Protein AF-A0A7V6L5W6-F1 (afdb_monomer_lite)

Foldseek 3Di:
DPQDWWKFKKKFQDLVVLLVCLVVVVDPALDRSVVSVVQVVQWPDKALDLVCQVVVCVVLVHDCVPPNVVVNVSSVVRIMMTIGTDRDPPVVVCSRQDDPPGMHGDDISDD

Structure (mmCIF, N/CA/C/O backbone):
data_AF-A0A7V6L5W6-F1
#
_entry.id   AF-A0A7V6L5W6-F1
#
loop_
_atom_site.group_PDB
_atom_site.id
_atom_site.type_symbol
_atom_site.label_atom_id
_atom_site.label_alt_id
_atom_site.label_comp_id
_atom_site.label_asym_id
_atom_site.label_entity_id
_atom_site.label_seq_id
_atom_site.pdbx_PDB_ins_code
_atom_site.Cartn_x
_atom_site.Cartn_y
_atom_site.Cartn_z
_atom_site.occupancy
_atom_site.B_iso_or_equiv
_atom_site.auth_seq_id
_atom_site.auth_comp_id
_atom_site.auth_asym_id
_atom_site.auth_atom_id
_atom_site.pdbx_PDB_model_num
ATOM 1 N N . MET A 1 1 ? 9.144 -12.856 -23.338 1.00 42.03 1 MET A N 1
ATOM 2 C CA . MET A 1 1 ? 8.299 -13.423 -22.263 1.00 42.03 1 MET A CA 1
ATOM 3 C C . MET A 1 1 ? 7.478 -12.289 -21.671 1.00 42.03 1 MET A C 1
ATOM 5 O O . MET A 1 1 ? 8.072 -11.330 -21.195 1.00 42.03 1 MET A O 1
ATOM 9 N N . ALA A 1 2 ? 6.148 -12.325 -21.776 1.00 44.84 2 ALA A N 1
ATOM 10 C CA . ALA A 1 2 ? 5.306 -11.296 -21.165 1.00 44.84 2 ALA A CA 1
ATOM 11 C C . ALA A 1 2 ? 5.437 -11.401 -19.637 1.00 44.84 2 ALA A C 1
ATOM 13 O O . ALA A 1 2 ? 5.112 -12.445 -19.070 1.00 44.84 2 ALA A O 1
ATOM 14 N N . ARG A 1 3 ? 5.971 -10.362 -18.979 1.00 54.16 3 ARG A N 1
ATOM 15 C CA . ARG A 1 3 ? 6.049 -10.312 -17.511 1.00 54.16 3 ARG A CA 1
ATOM 16 C C . ARG A 1 3 ? 4.622 -10.419 -16.965 1.00 54.16 3 ARG A C 1
ATOM 18 O O . ARG A 1 3 ? 3.736 -9.697 -17.425 1.00 54.16 3 ARG A O 1
ATOM 25 N N . LYS A 1 4 ? 4.372 -11.370 -16.059 1.00 61.50 4 LYS A N 1
ATOM 26 C CA . LYS A 1 4 ? 3.073 -11.474 -15.384 1.00 61.50 4 LYS A CA 1
ATOM 27 C C . LYS A 1 4 ? 2.875 -10.192 -14.579 1.00 61.50 4 LYS A C 1
ATOM 29 O O . LYS A 1 4 ? 3.747 -9.824 -13.805 1.00 61.50 4 LYS A O 1
ATOM 34 N N . LYS A 1 5 ? 1.728 -9.543 -14.770 1.00 69.00 5 LYS A N 1
ATOM 35 C CA . LYS A 1 5 ? 1.280 -8.448 -13.913 1.00 69.00 5 LYS A CA 1
ATOM 36 C C . LYS A 1 5 ? 0.963 -9.014 -12.533 1.00 69.00 5 LYS A C 1
ATOM 38 O O . LYS A 1 5 ? -0.016 -9.757 -12.398 1.00 69.00 5 LYS A O 1
ATOM 43 N N . GLU A 1 6 ? 1.790 -8.688 -11.551 1.00 84.44 6 GLU A N 1
ATOM 44 C CA . GLU A 1 6 ? 1.587 -9.060 -10.154 1.00 84.44 6 GLU A CA 1
ATOM 45 C C . GLU A 1 6 ? 0.798 -7.963 -9.435 1.00 84.44 6 GLU A C 1
ATOM 47 O O . GLU A 1 6 ? 0.751 -6.813 -9.878 1.00 84.44 6 GLU A O 1
ATOM 52 N N . LEU A 1 7 ? 0.087 -8.354 -8.380 1.00 88.50 7 LEU A N 1
ATOM 53 C CA . LEU A 1 7 ? -0.654 -7.429 -7.534 1.00 88.50 7 LEU A CA 1
ATOM 54 C C . LEU A 1 7 ? 0.130 -7.251 -6.240 1.00 88.50 7 LEU A C 1
ATOM 56 O O . LEU A 1 7 ? 0.574 -8.233 -5.649 1.00 88.50 7 LEU A O 1
ATOM 60 N N . TYR A 1 8 ? 0.252 -6.014 -5.790 1.00 89.94 8 TYR A N 1
ATOM 61 C CA . TYR A 1 8 ? 0.931 -5.675 -4.549 1.00 89.94 8 TYR A CA 1
ATOM 62 C C . TYR A 1 8 ? 0.023 -4.826 -3.686 1.00 89.94 8 TYR A C 1
ATOM 64 O O . TYR A 1 8 ? -0.784 -4.055 -4.207 1.00 89.94 8 TYR A O 1
ATOM 72 N N . VAL A 1 9 ? 0.167 -4.974 -2.375 1.00 91.19 9 VAL A N 1
ATOM 73 C CA . VAL A 1 9 ? -0.467 -4.097 -1.400 1.00 91.19 9 VAL A CA 1
ATOM 74 C C . VAL A 1 9 ? 0.578 -3.119 -0.878 1.00 91.19 9 VAL A C 1
ATOM 76 O O . VAL A 1 9 ? 1.661 -3.523 -0.452 1.00 91.19 9 VAL A O 1
ATOM 79 N N . LEU A 1 10 ? 0.238 -1.837 -0.923 1.00 91.62 10 LEU A N 1
ATOM 80 C CA . LEU A 1 10 ? 1.011 -0.730 -0.375 1.00 91.62 10 LEU A CA 1
ATOM 81 C C . LEU A 1 10 ? 0.196 -0.018 0.701 1.00 91.62 10 LEU A C 1
ATOM 83 O O . LEU A 1 10 ? -1.031 -0.017 0.624 1.00 91.62 10 LEU A O 1
ATOM 87 N N . ALA A 1 11 ? 0.868 0.625 1.652 1.00 91.56 11 ALA A N 1
ATOM 88 C CA . ALA A 1 11 ? 0.247 1.567 2.574 1.00 91.56 11 ALA A CA 1
ATOM 89 C C . ALA A 1 11 ? 0.865 2.960 2.412 1.00 91.56 11 ALA A C 1
ATOM 91 O O . ALA A 1 11 ? 2.088 3.084 2.384 1.00 91.56 11 ALA A O 1
ATOM 92 N N . VAL A 1 12 ? 0.037 4.001 2.311 1.00 90.19 12 VAL A N 1
ATOM 93 C CA . VAL A 1 12 ? 0.470 5.397 2.117 1.00 90.19 12 VAL A CA 1
ATOM 94 C C . VAL A 1 12 ? -0.414 6.322 2.942 1.00 90.19 12 VAL A C 1
ATOM 96 O O . VAL A 1 12 ? -1.626 6.180 2.888 1.00 90.19 12 VAL A O 1
ATOM 99 N N . LYS A 1 13 ? 0.156 7.272 3.690 1.00 86.69 13 LYS A N 1
ATOM 100 C CA . LYS A 1 13 ? -0.635 8.162 4.568 1.00 86.69 13 LYS A CA 1
ATOM 101 C C . LYS A 1 13 ? -1.576 9.106 3.831 1.00 86.69 13 LYS A C 1
ATOM 103 O O . LYS A 1 13 ? -2.746 9.210 4.156 1.00 86.69 13 LYS A O 1
ATOM 108 N N . ASP A 1 14 ? -1.035 9.820 2.861 1.00 86.38 14 ASP A N 1
ATOM 109 C CA . ASP A 1 14 ? -1.770 10.789 2.057 1.00 86.38 14 ASP A CA 1
ATOM 110 C C . ASP A 1 14 ? -1.178 10.684 0.664 1.00 86.38 14 ASP A C 1
ATOM 112 O O . ASP A 1 14 ? -0.053 11.134 0.440 1.00 86.38 14 ASP A O 1
ATOM 116 N N . LEU A 1 15 ? -1.872 9.985 -0.234 1.00 86.06 15 LEU A N 1
ATOM 117 C CA . LEU A 1 15 ? -1.326 9.665 -1.548 1.00 86.06 15 LEU A CA 1
ATOM 118 C C . LEU A 1 15 ? -0.978 10.930 -2.337 1.00 86.06 15 LEU A C 1
ATOM 120 O O . LEU A 1 15 ? 0.114 11.014 -2.897 1.00 86.06 15 LEU A O 1
ATOM 124 N N . ASP A 1 16 ? -1.876 11.913 -2.357 1.00 86.31 16 ASP A N 1
ATOM 125 C CA . ASP A 1 16 ? -1.717 13.121 -3.166 1.00 86.31 16 ASP A CA 1
ATOM 126 C C . ASP A 1 16 ? -0.560 13.974 -2.646 1.00 86.31 16 ASP A C 1
ATOM 128 O O . ASP A 1 16 ? 0.320 14.387 -3.410 1.00 86.31 16 ASP A O 1
ATOM 132 N N . LYS A 1 17 ? -0.502 14.175 -1.325 1.00 88.19 17 LYS A N 1
ATOM 133 C CA . LYS A 1 17 ? 0.604 14.892 -0.692 1.00 88.19 17 LYS A CA 1
ATOM 134 C C . LYS A 1 17 ? 1.922 14.139 -0.838 1.00 88.19 17 LYS A C 1
ATOM 136 O O . LYS A 1 17 ? 2.938 14.755 -1.148 1.00 88.19 17 LYS A O 1
ATOM 141 N N . THR A 1 18 ? 1.906 12.820 -0.659 1.00 86.62 18 THR A N 1
ATOM 142 C CA . THR A 1 18 ? 3.088 11.961 -0.810 1.00 86.62 18 THR A CA 1
ATOM 143 C C . THR A 1 18 ? 3.651 12.064 -2.219 1.00 86.62 18 THR A C 1
ATOM 145 O O . THR A 1 18 ? 4.844 12.300 -2.383 1.00 86.62 18 THR A O 1
ATOM 148 N N . LEU A 1 19 ? 2.805 11.946 -3.244 1.00 85.38 19 LEU A N 1
ATOM 149 C CA . LEU A 1 19 ? 3.223 12.080 -4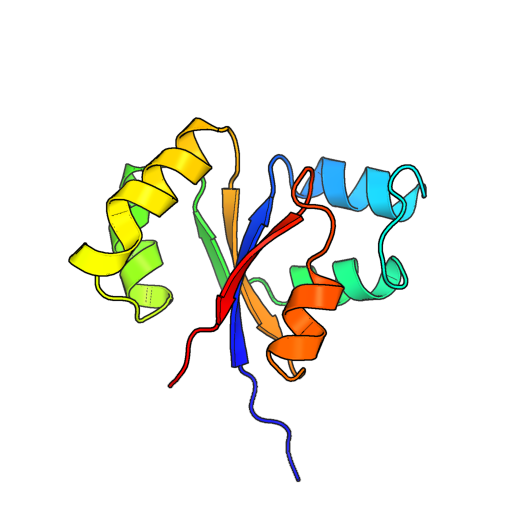.636 1.00 85.38 19 LEU A CA 1
ATOM 150 C C . LEU A 1 19 ? 3.772 13.478 -4.936 1.00 85.38 19 LEU A C 1
ATOM 152 O O . LEU A 1 19 ? 4.793 13.591 -5.616 1.00 85.38 19 LEU A O 1
ATOM 156 N N . ALA A 1 20 ? 3.146 14.532 -4.406 1.00 87.00 20 ALA A N 1
ATOM 157 C CA . ALA A 1 20 ? 3.631 15.902 -4.560 1.00 87.00 20 ALA A CA 1
ATOM 158 C C . ALA A 1 20 ? 4.992 16.122 -3.875 1.00 87.00 20 ALA A C 1
ATOM 160 O O . ALA A 1 20 ? 5.891 16.723 -4.462 1.00 87.00 20 ALA A O 1
ATOM 161 N N . ASP A 1 21 ? 5.171 15.607 -2.658 1.00 87.19 21 ASP A N 1
ATOM 162 C CA . ASP A 1 21 ? 6.414 15.719 -1.894 1.00 87.19 21 ASP A CA 1
ATOM 163 C C . ASP A 1 21 ? 7.544 14.872 -2.509 1.00 87.19 21 ASP A C 1
ATOM 165 O O . ASP A 1 21 ? 8.694 15.322 -2.549 1.00 87.19 21 ASP A O 1
ATOM 169 N N . ILE A 1 22 ? 7.221 13.694 -3.061 1.00 83.94 22 ILE A N 1
ATOM 170 C CA . ILE A 1 22 ? 8.141 12.887 -3.875 1.00 83.94 22 ILE A CA 1
ATOM 171 C C . ILE A 1 22 ? 8.538 13.674 -5.128 1.00 83.94 22 ILE A C 1
ATOM 173 O O . ILE A 1 22 ? 9.727 13.852 -5.377 1.00 83.94 22 ILE A O 1
ATOM 177 N N . ALA A 1 23 ? 7.583 14.213 -5.891 1.00 83.50 23 ALA A N 1
ATOM 178 C CA . ALA A 1 23 ? 7.869 14.989 -7.101 1.00 83.50 23 ALA A CA 1
ATOM 179 C C . ALA A 1 23 ? 8.715 16.244 -6.816 1.00 83.50 23 ALA A C 1
ATOM 181 O O . ALA A 1 23 ? 9.599 16.583 -7.602 1.00 83.50 23 ALA A O 1
ATOM 182 N N . ALA A 1 24 ? 8.495 16.889 -5.668 1.00 85.81 24 ALA A N 1
ATOM 183 C CA . ALA A 1 24 ? 9.278 18.026 -5.193 1.00 85.81 24 ALA A CA 1
ATOM 184 C C . ALA A 1 24 ? 10.668 17.641 -4.643 1.00 85.81 24 ALA A C 1
ATOM 186 O O . ALA A 1 24 ? 11.441 18.526 -4.277 1.00 85.81 24 ALA A O 1
ATOM 187 N N . GLY A 1 25 ? 10.993 16.346 -4.556 1.00 81.25 25 GLY A N 1
ATOM 188 C CA . GLY A 1 25 ? 12.276 15.854 -4.049 1.00 81.25 25 GLY A CA 1
ATOM 189 C C . GLY A 1 25 ? 12.452 16.003 -2.536 1.00 81.25 25 GLY A C 1
ATOM 190 O O . GLY A 1 25 ? 13.583 15.984 -2.055 1.00 81.25 25 GLY A O 1
ATOM 191 N N . LYS A 1 26 ? 11.359 16.161 -1.774 1.00 83.25 26 LYS A N 1
ATOM 192 C CA . LYS A 1 26 ? 11.421 16.267 -0.305 1.00 83.25 26 LYS A CA 1
ATOM 193 C C . LYS A 1 26 ? 11.773 14.942 0.362 1.00 83.25 26 LYS A C 1
ATOM 195 O O . LYS A 1 26 ? 12.386 14.943 1.426 1.00 83.25 26 LYS A O 1
ATOM 200 N N . TYR A 1 27 ? 11.397 13.826 -0.260 1.00 75.19 27 TYR A N 1
ATOM 201 C CA . TYR A 1 27 ? 11.744 12.489 0.204 1.00 75.19 27 TYR A CA 1
ATOM 202 C C . TYR A 1 27 ? 12.903 11.921 -0.604 1.00 75.19 27 TYR A C 1
ATOM 204 O O . TYR A 1 27 ? 12.908 11.958 -1.835 1.00 75.19 27 TYR A O 1
ATOM 212 N N . LYS A 1 28 ? 13.887 11.358 0.102 1.00 73.19 28 LYS A N 1
ATOM 213 C CA . LYS A 1 28 ? 14.973 10.608 -0.523 1.00 73.19 28 LYS A CA 1
ATOM 214 C C . LYS A 1 28 ? 14.483 9.197 -0.818 1.00 73.19 28 LYS A C 1
ATOM 216 O O . LYS A 1 28 ? 14.673 8.284 -0.018 1.00 73.19 28 LYS A O 1
ATOM 221 N N . MET A 1 29 ? 13.825 9.048 -1.959 1.00 76.69 29 MET A N 1
ATOM 222 C CA . MET A 1 29 ? 13.343 7.751 -2.403 1.00 76.69 29 MET A CA 1
ATOM 223 C C . MET A 1 29 ? 14.508 6.886 -2.917 1.00 76.69 29 MET A C 1
ATOM 225 O O . MET A 1 29 ? 15.460 7.417 -3.496 1.00 76.69 29 MET A O 1
ATOM 229 N N . PRO A 1 30 ? 14.465 5.559 -2.712 1.00 75.94 30 PRO A N 1
ATOM 230 C CA . PRO A 1 30 ? 15.493 4.634 -3.200 1.00 75.94 30 PRO A CA 1
ATOM 231 C C . PRO A 1 30 ? 15.568 4.557 -4.729 1.00 75.94 30 PRO A C 1
ATOM 233 O O . PRO A 1 30 ? 16.594 4.154 -5.275 1.00 75.94 30 PRO A O 1
ATOM 236 N N . VAL A 1 31 ? 14.502 4.953 -5.427 1.00 77.69 31 VAL A N 1
ATOM 237 C CA . VAL A 1 31 ? 14.446 4.982 -6.890 1.00 77.69 31 VAL A CA 1
ATOM 238 C C . VAL A 1 31 ? 13.958 6.326 -7.416 1.00 77.69 31 VAL A C 1
ATOM 240 O O . VAL A 1 31 ? 13.480 7.174 -6.667 1.00 77.69 31 VAL A O 1
ATOM 243 N N . GLU A 1 32 ? 14.047 6.500 -8.734 1.00 79.31 32 GLU A N 1
ATOM 244 C CA . GLU A 1 32 ? 13.540 7.682 -9.424 1.00 79.31 32 GLU A CA 1
ATOM 245 C C . GLU A 1 32 ? 12.060 7.951 -9.120 1.00 79.31 32 GLU A C 1
ATOM 247 O O . GLU A 1 32 ? 11.205 7.070 -9.236 1.00 79.31 32 GLU A O 1
ATOM 252 N N . ASN A 1 33 ? 11.761 9.213 -8.812 1.00 78.94 33 ASN A N 1
ATOM 253 C CA . ASN A 1 33 ? 10.426 9.705 -8.465 1.00 78.94 33 ASN A CA 1
ATOM 254 C C . ASN A 1 33 ? 9.358 9.368 -9.524 1.00 78.94 33 ASN A C 1
ATOM 256 O O . ASN A 1 33 ? 8.204 9.106 -9.185 1.00 78.94 33 ASN A O 1
ATOM 260 N N . SER A 1 34 ? 9.749 9.317 -10.803 1.00 77.69 34 SER A N 1
ATOM 261 C CA . SER A 1 34 ? 8.895 8.929 -11.935 1.00 77.69 34 SER A CA 1
ATOM 262 C C . SER A 1 34 ? 8.280 7.536 -11.770 1.00 77.69 34 SER A C 1
ATOM 264 O O . SER A 1 34 ? 7.117 7.335 -12.117 1.00 77.69 34 SER A O 1
ATOM 266 N N . LYS A 1 35 ? 9.010 6.586 -11.170 1.00 80.44 35 LYS A N 1
ATOM 267 C CA . LYS A 1 35 ? 8.526 5.213 -10.970 1.00 80.44 35 LYS A CA 1
ATOM 268 C C . LYS A 1 35 ? 7.383 5.129 -9.966 1.00 80.44 35 LYS A C 1
ATOM 270 O O . LYS A 1 35 ? 6.497 4.297 -10.136 1.00 80.44 35 LYS A O 1
ATOM 275 N N . TYR A 1 36 ? 7.355 5.992 -8.952 1.00 80.25 36 TYR A N 1
ATOM 276 C CA . TYR A 1 36 ? 6.236 6.032 -8.005 1.00 80.25 36 TYR A CA 1
ATOM 277 C C . TYR A 1 36 ? 4.950 6.464 -8.699 1.00 80.25 36 TYR A C 1
ATOM 279 O O . TYR A 1 36 ? 3.915 5.829 -8.513 1.00 80.25 36 TYR A O 1
ATOM 287 N N . ALA A 1 37 ? 5.024 7.479 -9.563 1.00 81.94 37 ALA A N 1
ATOM 288 C CA . ALA A 1 37 ? 3.874 7.911 -10.349 1.00 81.94 37 ALA A CA 1
ATOM 289 C C . ALA A 1 37 ? 3.343 6.775 -11.242 1.00 81.94 37 ALA A C 1
ATOM 291 O O . ALA A 1 37 ? 2.135 6.566 -11.313 1.00 81.94 37 ALA A O 1
ATOM 292 N N . GLU A 1 38 ? 4.230 5.986 -11.859 1.00 84.62 38 GLU A N 1
ATOM 293 C CA . GLU A 1 38 ? 3.840 4.799 -12.633 1.00 84.62 38 GLU A CA 1
ATOM 294 C C . GLU A 1 38 ? 3.167 3.722 -11.771 1.00 84.62 38 GLU A C 1
ATOM 296 O O . GLU A 1 38 ? 2.158 3.152 -12.182 1.00 84.62 38 GLU A O 1
ATOM 301 N N . ILE A 1 39 ? 3.695 3.443 -10.573 1.00 85.00 39 ILE A N 1
ATOM 302 C CA . ILE A 1 39 ? 3.114 2.456 -9.652 1.00 85.00 39 ILE A CA 1
ATOM 303 C C . ILE A 1 39 ? 1.708 2.894 -9.232 1.00 85.00 39 ILE A C 1
ATOM 305 O O . ILE A 1 39 ? 0.756 2.122 -9.363 1.00 85.00 39 ILE A O 1
ATOM 309 N N . PHE A 1 40 ? 1.542 4.141 -8.789 1.00 86.38 40 PHE A N 1
ATOM 310 C CA . PHE A 1 40 ? 0.244 4.643 -8.340 1.00 86.38 40 PHE A CA 1
ATOM 311 C C . PHE A 1 40 ? -0.740 4.908 -9.493 1.00 86.38 40 PHE A C 1
ATOM 313 O O . PHE A 1 40 ? -1.949 4.827 -9.295 1.00 86.38 40 PHE A O 1
ATOM 320 N N . ALA A 1 41 ? -0.270 5.075 -10.733 1.00 86.50 41 ALA A N 1
ATOM 321 C CA . ALA A 1 41 ? -1.142 5.053 -11.911 1.00 86.50 41 ALA A CA 1
ATOM 322 C C . ALA A 1 41 ? -1.803 3.678 -12.149 1.00 86.50 41 ALA A C 1
ATOM 324 O O . ALA A 1 41 ? -2.771 3.575 -12.901 1.00 86.50 41 ALA A O 1
ATOM 325 N N . THR A 1 42 ? -1.308 2.613 -11.504 1.00 89.31 42 THR A N 1
ATOM 326 C CA . THR A 1 42 ? -1.847 1.246 -11.612 1.00 89.31 42 THR A CA 1
ATOM 327 C C . THR A 1 42 ? -2.701 0.819 -10.416 1.00 89.31 42 THR A C 1
ATOM 329 O O . THR A 1 42 ? -2.920 -0.379 -10.213 1.00 89.31 42 THR A O 1
ATOM 332 N N . ILE A 1 43 ? -3.193 1.771 -9.613 1.00 90.94 43 ILE A N 1
ATOM 333 C CA . ILE A 1 43 ? -4.096 1.473 -8.495 1.00 90.94 43 ILE A CA 1
ATOM 334 C C . ILE A 1 43 ? -5.352 0.765 -9.011 1.00 90.94 43 ILE A C 1
ATOM 336 O O . ILE A 1 43 ? -6.112 1.272 -9.832 1.00 90.94 43 ILE A O 1
ATOM 340 N N . VAL A 1 44 ? -5.590 -0.422 -8.466 1.00 91.44 44 VAL A N 1
ATOM 341 C CA . VAL A 1 44 ? -6.780 -1.242 -8.700 1.00 91.44 44 VAL A CA 1
ATOM 342 C C . VAL A 1 44 ? -7.835 -0.971 -7.631 1.00 91.44 44 VAL A C 1
ATOM 344 O O . VAL A 1 44 ? -9.036 -1.005 -7.908 1.00 91.44 44 VAL A O 1
ATOM 347 N N . ARG A 1 45 ? -7.404 -0.747 -6.384 1.00 92.31 45 ARG A N 1
ATOM 348 C CA . ARG A 1 45 ? -8.299 -0.503 -5.250 1.00 92.31 45 ARG A CA 1
ATOM 349 C C . ARG A 1 45 ? -7.594 0.307 -4.167 1.00 92.31 45 ARG A C 1
ATOM 351 O O . ARG A 1 45 ? -6.436 0.039 -3.879 1.00 92.31 45 ARG A O 1
ATOM 358 N N . ARG A 1 46 ? -8.337 1.215 -3.541 1.00 93.56 46 ARG A N 1
ATOM 359 C CA . ARG A 1 46 ? -7.986 1.950 -2.319 1.00 93.56 46 ARG A CA 1
ATOM 360 C C . ARG A 1 46 ? -8.864 1.469 -1.158 1.00 93.56 46 ARG A C 1
ATOM 362 O O . ARG A 1 46 ? -9.994 1.030 -1.398 1.00 93.56 46 ARG A O 1
ATOM 369 N N . CYS A 1 47 ? -8.339 1.522 0.060 1.00 93.50 47 CYS A N 1
ATOM 370 C CA . CYS A 1 47 ? -9.052 1.272 1.307 1.00 93.50 47 CYS A CA 1
ATOM 371 C C . CYS A 1 47 ? -8.466 2.153 2.411 1.00 93.50 47 CYS A C 1
ATOM 373 O O . CYS A 1 47 ? -7.321 1.971 2.805 1.00 93.50 47 CYS A O 1
ATOM 375 N N . ASP A 1 48 ? -9.266 3.086 2.908 1.00 91.75 48 ASP A N 1
ATOM 376 C CA . ASP A 1 48 ? -8.888 4.077 3.922 1.00 91.75 48 ASP A CA 1
ATOM 377 C C . ASP A 1 48 ? -9.729 3.967 5.203 1.00 91.75 48 ASP A C 1
ATOM 379 O O . ASP A 1 48 ? -9.638 4.808 6.091 1.00 91.75 48 ASP A O 1
ATOM 383 N N . ASN A 1 49 ? -10.560 2.930 5.316 1.00 92.06 49 ASN A N 1
ATOM 384 C CA . ASN A 1 49 ? -11.433 2.725 6.463 1.00 92.06 49 ASN A CA 1
ATOM 385 C C . ASN A 1 49 ? -11.630 1.234 6.772 1.00 92.06 49 ASN A C 1
ATOM 387 O O . ASN A 1 49 ? -11.478 0.361 5.911 1.00 92.06 49 ASN A O 1
ATOM 391 N N . LEU A 1 50 ? -11.988 0.949 8.025 1.00 92.25 50 LEU A N 1
ATOM 392 C CA . LEU A 1 50 ? -12.134 -0.416 8.538 1.00 92.25 50 LEU A CA 1
ATOM 393 C C . LEU A 1 50 ? -13.363 -1.141 7.960 1.00 92.25 50 LEU A C 1
ATOM 395 O O . LEU A 1 50 ? -13.347 -2.364 7.810 1.00 92.25 50 LEU A O 1
ATOM 399 N N . ASP A 1 51 ? -14.403 -0.404 7.565 1.00 91.75 51 ASP A N 1
ATOM 400 C CA . ASP A 1 51 ? -15.638 -0.975 7.015 1.00 91.75 51 ASP A CA 1
ATOM 401 C C . ASP A 1 51 ? -15.413 -1.638 5.647 1.00 91.75 51 ASP A C 1
ATOM 403 O O . ASP A 1 51 ? -15.996 -2.684 5.325 1.00 91.75 51 ASP A O 1
ATOM 407 N N . GLU A 1 52 ? -14.539 -1.055 4.822 1.00 92.81 52 GLU A N 1
ATOM 408 C CA . GLU A 1 52 ? -14.187 -1.589 3.507 1.00 92.81 52 GLU A CA 1
ATOM 409 C C . GLU A 1 52 ? -13.071 -2.639 3.541 1.00 92.81 52 GLU A C 1
ATOM 411 O O . GLU A 1 52 ? -12.925 -3.420 2.586 1.00 92.81 52 GLU A O 1
ATOM 416 N N . LEU A 1 53 ? -12.339 -2.734 4.651 1.00 92.69 53 LEU A N 1
ATOM 417 C CA . LEU A 1 53 ? -11.183 -3.612 4.796 1.00 92.69 53 LEU A CA 1
ATOM 418 C C . LEU A 1 53 ? -11.481 -5.091 4.468 1.00 92.69 53 LEU A C 1
ATOM 420 O O . LEU A 1 53 ? -10.731 -5.697 3.694 1.00 92.69 53 LEU A O 1
ATOM 424 N N . PRO A 1 54 ? -12.600 -5.707 4.913 1.00 92.19 54 PRO A N 1
ATOM 425 C CA . PRO A 1 54 ? -12.919 -7.086 4.540 1.00 92.19 54 PRO A CA 1
ATOM 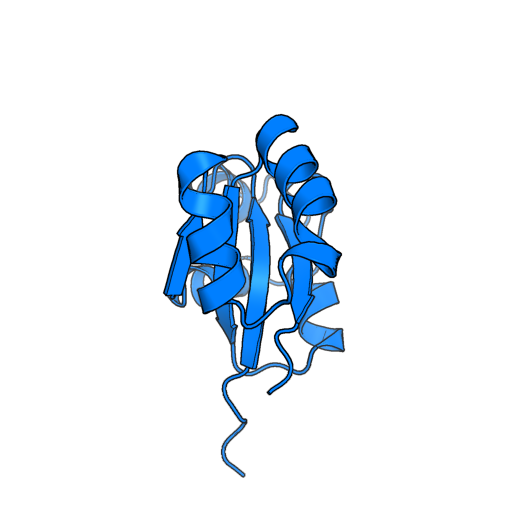426 C C . PRO A 1 54 ? -13.110 -7.288 3.029 1.00 92.19 54 PRO A C 1
ATOM 428 O O . PRO A 1 54 ? -12.798 -8.359 2.500 1.00 92.19 54 PRO A O 1
ATOM 431 N N . LYS A 1 55 ? -13.632 -6.281 2.314 1.00 92.44 55 LYS A N 1
ATOM 432 C CA . LYS A 1 55 ? -13.784 -6.328 0.850 1.00 92.44 55 LYS A CA 1
ATOM 433 C C . LYS A 1 55 ? -12.430 -6.154 0.166 1.00 92.44 55 LYS A C 1
ATOM 435 O O . LYS A 1 55 ? -12.159 -6.855 -0.812 1.00 92.44 55 LYS A O 1
ATOM 440 N N . PHE A 1 56 ? -11.588 -5.271 0.697 1.00 94.06 56 PHE A N 1
ATOM 441 C CA . PHE A 1 56 ? -10.227 -5.049 0.221 1.00 94.06 56 PHE A CA 1
ATOM 442 C C . PHE A 1 56 ? -9.375 -6.323 0.324 1.00 94.06 56 PHE A C 1
ATOM 444 O O . PHE A 1 56 ? -8.826 -6.768 -0.682 1.00 94.06 56 PHE A O 1
ATOM 451 N N . ILE A 1 57 ? -9.385 -6.998 1.479 1.00 92.00 57 ILE A N 1
ATOM 452 C CA . ILE A 1 57 ? -8.706 -8.289 1.708 1.00 92.00 57 ILE A CA 1
ATOM 453 C C . ILE A 1 57 ? -9.105 -9.337 0.664 1.00 92.00 57 ILE A C 1
ATOM 455 O O . ILE A 1 57 ? -8.251 -9.999 0.074 1.00 92.00 57 ILE A O 1
ATOM 459 N N . ARG A 1 58 ? -10.408 -9.456 0.374 1.00 91.00 58 ARG A N 1
ATOM 460 C CA . ARG A 1 58 ? -10.908 -10.386 -0.652 1.00 91.00 58 ARG A CA 1
ATOM 461 C C . ARG A 1 58 ? -10.381 -10.044 -2.047 1.00 91.00 58 ARG A C 1
ATOM 463 O O . ARG A 1 58 ? -10.075 -10.951 -2.817 1.00 91.00 58 ARG A O 1
ATOM 470 N N . LYS A 1 59 ? -10.266 -8.755 -2.388 1.00 90.25 59 LYS A N 1
ATOM 471 C CA . LYS A 1 59 ? -9.690 -8.304 -3.669 1.00 90.25 59 LYS A CA 1
ATOM 472 C C . LYS A 1 59 ? -8.185 -8.539 -3.744 1.00 90.25 59 LYS A C 1
ATOM 474 O O . LYS A 1 59 ? -7.702 -8.925 -4.806 1.00 90.25 59 LYS A O 1
ATOM 479 N N . ALA A 1 60 ? -7.490 -8.401 -2.620 1.00 88.25 60 ALA A N 1
ATOM 480 C CA . ALA A 1 60 ? -6.092 -8.777 -2.465 1.00 88.25 60 ALA A CA 1
ATOM 481 C C . ALA A 1 60 ? -5.883 -10.302 -2.404 1.00 88.25 60 ALA A C 1
ATOM 483 O O . ALA A 1 60 ? -4.751 -10.743 -2.293 1.00 88.25 60 ALA A O 1
ATOM 484 N N . LYS A 1 61 ? -6.947 -11.119 -2.483 1.00 88.94 61 LYS A N 1
ATOM 485 C CA . LYS A 1 61 ? -6.897 -12.594 -2.418 1.00 88.94 61 LYS A CA 1
ATOM 486 C C . LYS A 1 61 ? -6.196 -13.148 -1.170 1.00 88.94 61 LYS A C 1
ATOM 488 O O . LYS A 1 61 ? -5.738 -14.286 -1.177 1.00 88.94 61 LYS A O 1
ATOM 493 N N . MET A 1 62 ? -6.162 -12.364 -0.098 1.00 88.94 62 MET A N 1
ATOM 494 C CA . MET A 1 62 ? -5.600 -12.763 1.189 1.00 88.94 62 MET A CA 1
ATOM 495 C C . MET A 1 62 ? -6.687 -13.386 2.066 1.00 88.94 62 MET A C 1
ATOM 497 O O . MET A 1 62 ? -7.881 -13.093 1.911 1.00 88.94 62 MET A O 1
ATOM 501 N N . LYS A 1 63 ? -6.300 -14.236 3.023 1.00 89.31 63 LYS A N 1
ATOM 502 C CA . LYS A 1 63 ? -7.246 -14.704 4.039 1.00 89.31 63 LYS A CA 1
ATOM 503 C C . LYS A 1 63 ? -7.401 -13.644 5.120 1.00 89.31 63 LYS A C 1
ATOM 505 O O . LYS A 1 63 ? -6.430 -13.221 5.735 1.00 89.31 63 LYS A O 1
ATOM 510 N N . LYS A 1 64 ? -8.653 -13.291 5.422 1.00 88.94 64 LYS A N 1
ATOM 511 C CA . LYS A 1 64 ? -8.999 -12.315 6.469 1.00 88.94 64 LYS A CA 1
ATOM 512 C C . LYS A 1 64 ? -8.330 -12.625 7.807 1.00 88.94 64 LYS A C 1
ATOM 514 O O . LYS A 1 64 ? -7.784 -11.720 8.416 1.00 88.94 64 LYS A O 1
ATOM 519 N N . SER A 1 65 ? -8.333 -13.887 8.226 1.00 89.69 65 SER A N 1
ATOM 520 C CA . SER A 1 65 ? -7.736 -14.321 9.494 1.00 89.69 65 SER A CA 1
ATOM 521 C C . SER A 1 65 ? -6.225 -14.100 9.591 1.00 89.69 65 SER A C 1
ATOM 523 O O . SER A 1 65 ? -5.703 -14.081 10.695 1.00 89.69 65 SER A O 1
ATOM 525 N N . GLU A 1 66 ? -5.522 -13.973 8.463 1.00 87.69 66 GLU A N 1
ATOM 526 C CA . GLU A 1 66 ? -4.060 -13.845 8.431 1.00 87.69 66 GLU A CA 1
ATOM 527 C C . GLU A 1 66 ? -3.609 -12.378 8.456 1.00 87.69 66 GLU A C 1
ATOM 529 O O . GLU A 1 66 ? -2.520 -12.091 8.940 1.00 87.69 66 GLU A O 1
ATOM 534 N N . CYS A 1 67 ? -4.423 -11.446 7.945 1.00 89.62 67 CYS A N 1
ATOM 535 C CA . CYS A 1 67 ? -3.977 -10.070 7.707 1.00 89.62 67 CYS A CA 1
ATOM 536 C C . CYS A 1 67 ? -4.851 -8.975 8.328 1.00 89.62 67 CYS A C 1
ATOM 538 O O . CYS A 1 67 ? -4.413 -7.830 8.355 1.00 89.62 67 CYS A O 1
ATOM 540 N N . ILE A 1 68 ? -6.061 -9.284 8.818 1.00 91.56 68 ILE A N 1
ATOM 541 C CA . ILE A 1 68 ? -7.008 -8.241 9.236 1.00 91.56 68 ILE A CA 1
ATOM 542 C C . ILE A 1 68 ? -6.452 -7.326 10.326 1.00 91.56 68 ILE A C 1
ATOM 544 O O . ILE A 1 68 ? -6.357 -6.135 10.082 1.00 91.56 68 ILE A O 1
ATOM 548 N N . HIS A 1 69 ? -6.022 -7.863 11.467 1.00 91.19 69 HIS A N 1
ATOM 549 C CA . HIS A 1 69 ? -5.591 -7.043 12.605 1.00 91.19 69 HIS A CA 1
ATOM 550 C C . HIS A 1 69 ? -4.375 -6.183 12.292 1.00 91.19 69 HIS A C 1
ATOM 552 O O . HIS A 1 69 ? -4.265 -5.047 12.741 1.00 91.19 69 HIS A O 1
ATOM 558 N N . TRP A 1 70 ? -3.468 -6.711 11.475 1.00 90.75 70 TRP A N 1
ATOM 559 C CA . TRP A 1 70 ? -2.316 -5.943 11.039 1.00 90.75 70 TRP A CA 1
ATOM 560 C C . TRP A 1 70 ? -2.722 -4.797 10.103 1.00 90.75 70 TRP A C 1
ATOM 562 O O . TRP A 1 70 ? -2.225 -3.685 10.243 1.00 90.75 70 TRP A O 1
ATOM 572 N N . TRP A 1 71 ? -3.658 -5.034 9.182 1.00 93.25 71 TRP A N 1
ATOM 573 C CA . TRP A 1 71 ? -4.147 -4.000 8.267 1.00 93.25 71 TRP A CA 1
ATOM 574 C C . TRP A 1 71 ? -5.058 -2.976 8.956 1.00 93.25 71 TRP A C 1
ATOM 576 O O . TRP A 1 71 ? -5.046 -1.814 8.561 1.00 93.25 71 TRP A O 1
ATOM 586 N N . GLU A 1 72 ? -5.796 -3.379 9.993 1.00 93.56 72 GLU A N 1
ATOM 587 C CA . GLU A 1 72 ? -6.528 -2.467 10.884 1.00 93.56 72 GLU A CA 1
ATOM 588 C C . GLU A 1 72 ? -5.552 -1.481 11.537 1.00 93.56 72 GLU A C 1
ATOM 590 O O . GLU A 1 72 ? -5.735 -0.276 11.392 1.00 93.56 72 GLU A O 1
ATOM 595 N N . GLY A 1 73 ? -4.458 -1.977 12.131 1.00 91.81 73 GLY A N 1
ATOM 596 C CA . GLY A 1 73 ? -3.431 -1.123 12.737 1.00 91.81 73 GLY A CA 1
ATOM 597 C C . GLY A 1 73 ? -2.775 -0.155 11.746 1.00 91.81 73 GLY A C 1
ATOM 598 O O . GLY A 1 73 ? -2.548 1.003 12.074 1.00 91.81 73 GLY A O 1
ATOM 599 N N . ILE A 1 74 ? -2.541 -0.584 10.500 1.00 91.50 74 ILE A N 1
ATOM 600 C CA . ILE A 1 74 ? -2.026 0.303 9.441 1.00 91.50 74 ILE A CA 1
ATOM 601 C C . ILE A 1 74 ? -2.997 1.466 9.170 1.00 91.50 74 ILE A C 1
ATOM 603 O O . ILE A 1 74 ? -2.559 2.608 9.033 1.00 91.50 74 ILE A O 1
ATOM 607 N N . ILE A 1 75 ? -4.302 1.188 9.103 1.00 91.69 75 ILE A N 1
ATOM 608 C CA . ILE A 1 75 ? -5.322 2.221 8.877 1.00 91.69 75 ILE A CA 1
ATOM 609 C C . ILE A 1 75 ? -5.430 3.160 10.082 1.00 91.69 75 ILE A C 1
ATOM 611 O O . ILE A 1 75 ? -5.496 4.377 9.908 1.00 91.69 75 ILE A O 1
ATOM 615 N N . GLU A 1 76 ? -5.386 2.621 11.300 1.00 91.38 76 GLU A N 1
ATOM 616 C CA . GLU A 1 76 ? -5.406 3.414 12.535 1.00 91.38 76 GLU A CA 1
ATOM 617 C C . GLU A 1 76 ? -4.167 4.314 12.688 1.00 91.38 76 GLU A C 1
ATOM 619 O O . GLU A 1 76 ? -4.288 5.444 13.160 1.00 91.38 76 GLU A O 1
ATOM 624 N N . ASP A 1 77 ? -3.004 3.881 12.189 1.00 89.12 77 ASP A N 1
ATOM 625 C CA . ASP A 1 77 ? -1.778 4.691 12.089 1.00 89.12 77 ASP A CA 1
ATOM 626 C C . ASP A 1 77 ? -1.882 5.842 11.058 1.00 89.12 77 ASP A C 1
ATOM 628 O O . ASP A 1 77 ? -0.926 6.608 10.847 1.00 89.12 77 ASP A O 1
ATOM 632 N N . GLY A 1 78 ? -3.035 5.965 10.395 1.00 88.75 78 GLY A N 1
ATOM 633 C CA . GLY A 1 78 ? -3.340 6.987 9.403 1.00 88.75 78 GLY A CA 1
ATOM 634 C C . GLY A 1 78 ? -2.817 6.663 8.008 1.00 88.75 78 GLY A C 1
ATOM 635 O O . GLY A 1 78 ? -2.587 7.591 7.237 1.00 88.75 78 GLY A O 1
ATOM 636 N N . TYR A 1 79 ? -2.577 5.385 7.690 1.00 91.12 79 TYR A N 1
ATOM 637 C CA . TYR A 1 79 ? -2.251 4.956 6.331 1.00 91.12 79 TYR A CA 1
ATOM 638 C C . TYR A 1 79 ? -3.488 4.474 5.575 1.00 91.12 79 TYR A C 1
ATOM 640 O O . TYR A 1 79 ? -4.373 3.814 6.103 1.00 91.12 79 TYR A O 1
ATOM 648 N N . GLU A 1 80 ? -3.490 4.708 4.276 1.00 93.25 80 GLU A N 1
ATOM 649 C CA . GLU A 1 80 ? -4.436 4.137 3.336 1.00 93.25 80 GLU A CA 1
ATOM 650 C C . GLU A 1 80 ? -3.793 2.950 2.616 1.00 93.25 80 GLU A C 1
ATOM 652 O O . GLU A 1 80 ? -2.631 3.003 2.208 1.00 93.25 80 GLU A O 1
ATOM 657 N N . LEU A 1 81 ? -4.549 1.872 2.426 1.00 93.88 81 LEU A N 1
ATOM 658 C CA . LEU A 1 81 ? -4.101 0.675 1.724 1.00 93.88 81 LEU A CA 1
ATOM 659 C C . LEU A 1 81 ? -4.456 0.738 0.237 1.00 93.88 81 LEU A C 1
ATOM 661 O O . LEU A 1 81 ? -5.591 1.030 -0.146 1.00 93.88 81 LEU A O 1
ATOM 665 N N . PHE A 1 82 ? -3.507 0.359 -0.612 1.00 93.38 82 PHE A N 1
ATOM 666 C CA . PHE A 1 82 ? -3.650 0.352 -2.063 1.00 93.38 82 PHE A CA 1
ATOM 667 C C . PHE A 1 82 ? -3.277 -0.999 -2.646 1.00 93.38 82 PHE A C 1
ATOM 669 O O . PHE A 1 82 ? -2.213 -1.528 -2.352 1.00 93.38 82 PHE A O 1
ATOM 676 N N . ILE A 1 83 ? -4.124 -1.535 -3.523 1.00 92.81 83 ILE A N 1
ATOM 677 C CA . ILE A 1 83 ? -3.747 -2.623 -4.426 1.00 92.81 83 ILE A CA 1
ATOM 678 C C . ILE A 1 83 ? -3.243 -1.983 -5.711 1.00 92.81 83 ILE A C 1
ATOM 680 O O . ILE A 1 83 ? -4.01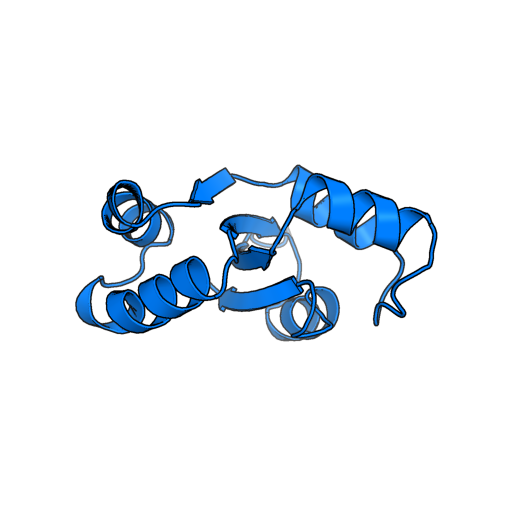7 -1.302 -6.383 1.00 92.81 83 ILE A O 1
ATOM 684 N N . VAL A 1 84 ? -1.995 -2.238 -6.080 1.00 90.81 84 VAL A N 1
ATOM 685 C CA . VAL A 1 84 ? -1.392 -1.775 -7.337 1.00 90.81 84 VAL A CA 1
ATOM 686 C C . VAL A 1 84 ? -0.995 -2.959 -8.206 1.00 90.81 84 VAL A C 1
ATOM 688 O O . VAL A 1 84 ? -0.761 -4.061 -7.705 1.00 90.81 84 VAL A O 1
ATOM 691 N N . GLN A 1 85 ? -0.947 -2.745 -9.519 1.00 89.31 85 GLN A N 1
ATOM 692 C CA . GLN A 1 85 ? -0.610 -3.783 -10.483 1.00 89.31 85 GLN A CA 1
ATOM 693 C C . GLN A 1 85 ? 0.680 -3.439 -11.226 1.00 89.31 85 GLN A C 1
ATOM 695 O O . GLN A 1 85 ? 0.666 -2.645 -12.164 1.00 89.31 85 GLN A O 1
ATOM 700 N N . TYR A 1 86 ? 1.781 -4.105 -10.877 1.00 83.06 86 TYR A N 1
ATOM 701 C CA . TYR A 1 86 ? 3.097 -3.769 -11.418 1.00 83.06 86 TYR A CA 1
ATOM 702 C C . TYR A 1 86 ? 3.822 -4.977 -12.028 1.00 83.06 86 TYR A C 1
ATOM 704 O O . TYR A 1 86 ? 3.562 -6.131 -11.695 1.00 83.06 86 TYR A O 1
ATOM 712 N N . ASN A 1 87 ? 4.715 -4.698 -12.983 1.00 80.75 87 ASN A N 1
ATOM 713 C CA . ASN A 1 87 ? 5.473 -5.686 -13.765 1.00 80.75 87 ASN A CA 1
ATOM 714 C C . ASN A 1 87 ? 6.935 -5.790 -13.287 1.00 80.75 87 ASN A C 1
ATOM 716 O O . ASN A 1 87 ? 7.868 -5.793 -14.105 1.00 80.75 87 ASN A O 1
ATOM 720 N N . ALA A 1 88 ? 7.140 -5.846 -11.974 1.00 72.56 88 ALA A N 1
ATOM 721 C CA . ALA A 1 88 ? 8.442 -6.099 -11.364 1.00 72.56 88 ALA A CA 1
ATOM 722 C C . ALA A 1 88 ? 8.409 -7.414 -10.574 1.00 72.56 88 ALA A C 1
ATOM 724 O O . ALA A 1 88 ? 7.328 -7.888 -10.261 1.00 72.56 88 ALA A O 1
ATOM 725 N N . PRO A 1 89 ? 9.564 -8.029 -10.291 1.00 71.94 89 PRO A N 1
ATOM 726 C CA . PRO A 1 89 ? 9.692 -9.014 -9.222 1.00 71.94 89 PRO A CA 1
ATOM 727 C C . PRO A 1 89 ? 9.410 -8.394 -7.845 1.00 71.94 89 PRO A C 1
ATOM 729 O O . PRO A 1 89 ? 9.667 -7.207 -7.649 1.00 71.94 89 PRO A O 1
ATOM 732 N N . ASP A 1 90 ? 8.973 -9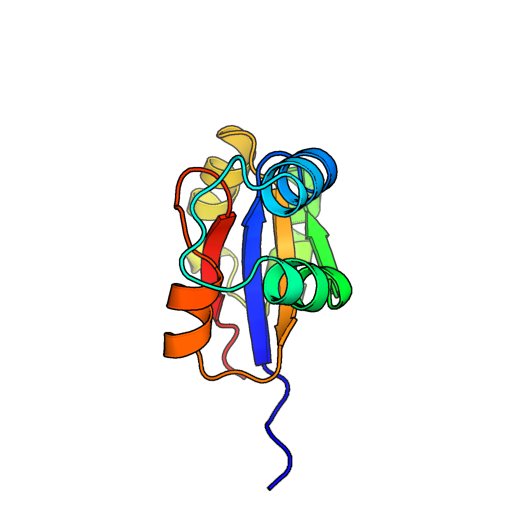.219 -6.891 1.00 70.69 90 ASP A N 1
ATOM 733 C CA . ASP A 1 90 ? 8.684 -8.823 -5.501 1.00 70.69 90 ASP A CA 1
ATOM 734 C C . ASP A 1 90 ? 9.869 -8.112 -4.824 1.00 70.69 90 ASP A C 1
ATOM 736 O O . ASP A 1 90 ? 9.708 -7.025 -4.286 1.00 70.69 90 ASP A O 1
ATOM 740 N N . GLU A 1 91 ? 11.085 -8.659 -4.946 1.00 68.69 91 GLU A N 1
ATOM 741 C CA . GLU A 1 91 ? 12.313 -8.076 -4.372 1.00 68.69 91 GLU A CA 1
ATOM 742 C C . GLU A 1 91 ? 12.551 -6.642 -4.863 1.00 68.69 91 GLU A C 1
ATOM 744 O O . GLU A 1 91 ? 12.771 -5.728 -4.071 1.00 68.69 91 GLU A O 1
ATOM 749 N N . ASN A 1 92 ? 12.388 -6.421 -6.168 1.00 71.31 92 ASN A N 1
ATOM 750 C CA . ASN A 1 92 ? 12.495 -5.089 -6.749 1.00 71.31 92 ASN A CA 1
ATOM 751 C C . ASN A 1 92 ? 11.354 -4.191 -6.267 1.00 71.31 92 ASN A C 1
ATOM 753 O O . ASN A 1 92 ? 11.543 -2.992 -6.118 1.00 71.31 92 ASN A O 1
ATOM 757 N N . PHE A 1 93 ? 10.157 -4.738 -6.053 1.00 74.06 93 PHE A N 1
ATOM 758 C CA . PHE A 1 93 ? 9.008 -3.960 -5.610 1.00 74.06 93 PHE A CA 1
ATOM 759 C C . PHE A 1 93 ? 9.131 -3.504 -4.151 1.00 74.06 93 PHE A C 1
ATOM 761 O O . PHE A 1 93 ? 8.753 -2.377 -3.847 1.00 74.06 93 PHE A O 1
ATOM 768 N N . VAL A 1 94 ? 9.715 -4.320 -3.270 1.00 71.75 94 VAL A N 1
ATOM 769 C CA . VAL A 1 94 ? 10.037 -3.930 -1.886 1.00 71.75 94 VAL A CA 1
ATOM 770 C C . VAL A 1 94 ? 11.017 -2.756 -1.869 1.00 71.75 94 VAL A C 1
ATOM 772 O O . VAL A 1 94 ? 10.780 -1.770 -1.173 1.00 71.75 94 VAL A O 1
ATOM 775 N N . GLU A 1 95 ? 12.074 -2.817 -2.684 1.00 69.94 95 GLU A N 1
ATOM 776 C CA . GLU A 1 95 ? 13.017 -1.702 -2.840 1.00 69.94 95 GLU A CA 1
ATOM 777 C C . GLU A 1 95 ? 12.342 -0.460 -3.441 1.00 69.94 95 GLU A C 1
ATOM 779 O O . GLU A 1 95 ? 12.593 0.660 -3.001 1.00 69.94 95 GLU A O 1
ATOM 784 N N . LEU A 1 96 ? 11.447 -0.646 -4.420 1.00 67.75 96 LEU A N 1
ATOM 785 C CA . LEU A 1 96 ? 10.690 0.437 -5.051 1.00 67.75 96 LEU A CA 1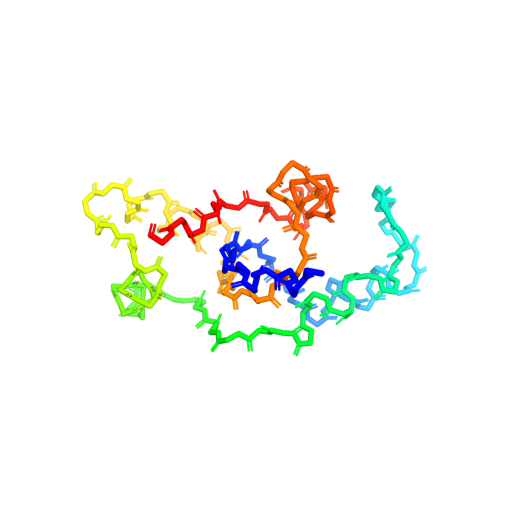
ATOM 786 C C . LEU A 1 96 ? 9.707 1.094 -4.088 1.00 67.75 96 LEU A C 1
ATOM 788 O O . LEU A 1 96 ? 9.561 2.303 -4.124 1.00 67.75 96 LEU A O 1
ATOM 792 N N . ALA A 1 97 ? 9.037 0.343 -3.224 1.00 66.38 97 ALA A N 1
ATOM 793 C CA . ALA A 1 97 ? 8.027 0.868 -2.313 1.00 66.38 97 ALA A CA 1
ATOM 794 C C . ALA A 1 97 ? 8.612 1.725 -1.176 1.00 66.38 97 ALA A C 1
ATOM 796 O O . ALA A 1 97 ? 7.848 2.163 -0.335 1.00 66.38 97 ALA A O 1
ATOM 797 N N . GLY A 1 98 ? 9.932 1.937 -1.134 1.00 61.09 98 GLY A N 1
ATOM 798 C CA . GLY A 1 98 ? 10.673 2.345 0.056 1.00 61.09 98 GLY A CA 1
ATOM 799 C C . GLY A 1 98 ? 10.291 3.641 0.783 1.00 61.09 98 GLY A C 1
ATOM 800 O O . GLY A 1 98 ? 9.556 4.499 0.298 1.00 61.09 98 GLY A O 1
ATOM 801 N N . SER A 1 99 ? 10.940 3.751 1.953 1.00 59.50 99 SER A N 1
ATOM 802 C CA . SER A 1 99 ? 10.670 4.615 3.111 1.00 59.50 99 SER A CA 1
ATOM 803 C C . SER A 1 99 ? 9.418 4.198 3.886 1.00 59.50 99 SER A C 1
ATOM 805 O O . SER A 1 99 ? 8.326 4.693 3.614 1.00 59.50 99 SER A O 1
ATOM 807 N N . GLU A 1 100 ? 9.593 3.346 4.913 1.00 62.16 100 GLU A N 1
ATOM 808 C CA . GLU A 1 100 ? 8.516 2.921 5.829 1.00 62.16 100 GLU A CA 1
ATOM 809 C C . GLU A 1 100 ? 7.733 4.097 6.439 1.00 62.16 100 GLU A C 1
ATOM 811 O O . GLU A 1 100 ? 6.631 3.909 6.939 1.00 62.16 100 GLU A O 1
ATOM 816 N N . GLU A 1 101 ? 8.268 5.316 6.408 1.00 68.25 101 GLU A N 1
ATOM 817 C CA . GLU A 1 101 ? 7.595 6.503 6.930 1.00 68.25 101 GLU A CA 1
ATOM 818 C C . GLU A 1 101 ? 6.529 7.078 5.984 1.00 68.25 101 GLU A C 1
ATOM 820 O O . GLU A 1 101 ? 5.664 7.837 6.428 1.00 68.25 101 GLU A O 1
ATOM 825 N N . VAL A 1 102 ? 6.583 6.739 4.690 1.00 76.62 102 VAL A N 1
ATOM 826 C CA . VAL A 1 102 ? 5.788 7.396 3.640 1.00 76.62 102 VAL A CA 1
ATOM 827 C C . VAL A 1 102 ? 5.038 6.385 2.781 1.00 76.62 102 VAL A C 1
ATOM 829 O O . VAL A 1 102 ? 3.818 6.485 2.639 1.00 76.62 102 VAL A O 1
ATOM 832 N N . VAL A 1 103 ? 5.753 5.399 2.237 1.00 82.38 103 VAL A N 1
ATOM 833 C CA . VAL A 1 103 ? 5.188 4.298 1.458 1.00 82.38 103 VAL A CA 1
ATOM 834 C C . VAL A 1 103 ? 5.684 3.002 2.090 1.00 82.38 103 VAL A C 1
ATOM 836 O O . VAL A 1 103 ? 6.877 2.745 2.198 1.00 82.38 103 VAL A O 1
ATOM 839 N N . LYS A 1 104 ? 4.755 2.177 2.561 1.00 85.62 104 LYS A N 1
ATOM 840 C CA . LYS A 1 104 ? 5.072 0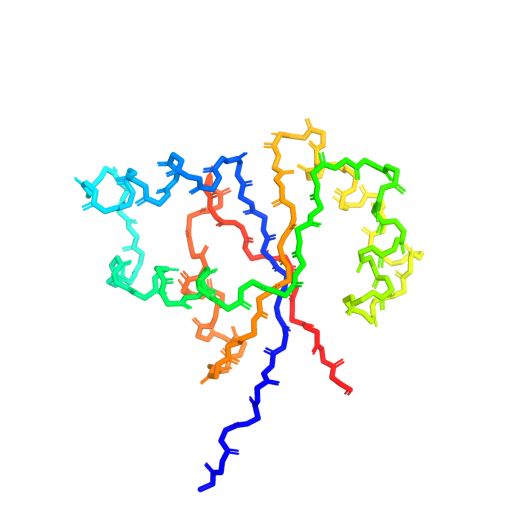.868 3.130 1.00 85.62 104 LYS A CA 1
ATOM 841 C C . LYS A 1 104 ? 4.703 -0.209 2.134 1.00 85.62 104 LYS A C 1
ATOM 843 O O . LYS A 1 104 ? 3.555 -0.288 1.691 1.00 85.62 104 LYS A O 1
ATOM 848 N N . PHE A 1 105 ? 5.653 -1.083 1.832 1.00 86.25 105 PHE A N 1
ATOM 849 C CA . PHE A 1 105 ? 5.315 -2.370 1.249 1.00 86.25 105 PHE A CA 1
ATOM 850 C C . PHE A 1 105 ? 4.567 -3.216 2.279 1.00 86.25 105 PHE A C 1
ATOM 852 O O . PHE A 1 105 ? 5.035 -3.377 3.404 1.00 86.25 105 PHE A O 1
ATOM 859 N N . VAL A 1 106 ? 3.410 -3.753 1.896 1.00 86.19 106 VAL A N 1
ATOM 860 C CA . VAL A 1 106 ? 2.590 -4.577 2.788 1.00 86.19 106 VAL A CA 1
ATOM 861 C C . VAL A 1 106 ? 2.756 -6.049 2.437 1.00 86.19 106 VAL A C 1
ATOM 863 O O . VAL A 1 106 ? 3.163 -6.844 3.279 1.00 86.19 106 VAL A O 1
ATOM 866 N N . VAL A 1 107 ? 2.422 -6.433 1.200 1.00 86.88 107 VAL A N 1
ATOM 867 C CA . VAL A 1 107 ? 2.525 -7.827 0.747 1.00 86.88 107 VAL A CA 1
ATOM 868 C C . VAL A 1 107 ? 2.440 -7.938 -0.777 1.00 86.88 107 VAL A C 1
ATOM 870 O O . VAL A 1 107 ? 1.759 -7.144 -1.433 1.00 86.88 107 VAL A O 1
ATOM 873 N N . SER A 1 108 ? 3.061 -8.975 -1.341 1.00 84.50 108 SER A N 1
ATOM 874 C CA . SER A 1 108 ? 2.805 -9.428 -2.708 1.00 84.50 108 SER A CA 1
ATOM 875 C C . SER A 1 108 ? 1.648 -10.424 -2.749 1.00 84.50 108 SER A C 1
ATOM 877 O O . SER A 1 108 ? 1.600 -11.421 -2.027 1.00 84.50 108 SER A O 1
ATOM 879 N N . VAL A 1 109 ? 0.684 -10.173 -3.629 1.00 80.56 109 VAL A N 1
ATOM 880 C CA . VAL A 1 109 ? -0.457 -11.063 -3.838 1.00 80.56 109 VAL A CA 1
ATOM 881 C C . VAL A 1 109 ? -0.033 -12.151 -4.820 1.00 80.56 109 VAL A C 1
ATOM 883 O O . VAL A 1 109 ? -0.148 -12.009 -6.043 1.00 80.56 109 VAL A O 1
ATOM 886 N N . LYS A 1 110 ? 0.479 -13.258 -4.277 1.00 68.06 110 LYS A N 1
ATOM 887 C CA . LYS A 1 110 ? 0.832 -14.442 -5.068 1.00 68.06 110 LYS A CA 1
ATOM 888 C C . LYS A 1 110 ? -0.443 -15.163 -5.516 1.00 68.06 110 LYS A C 1
ATOM 890 O O . LYS A 1 110 ? -1.411 -15.279 -4.766 1.00 68.06 110 LYS A O 1
ATOM 895 N N . LYS A 1 111 ? -0.464 -15.555 -6.790 1.00 57.66 111 LYS A N 1
ATOM 896 C CA . LYS A 1 111 ? -1.599 -16.229 -7.433 1.00 57.66 111 LYS A CA 1
ATOM 897 C C . LYS A 1 111 ? -1.675 -17.700 -7.065 1.00 57.66 111 LYS A C 1
ATOM 899 O O . LYS A 1 111 ? -0.593 -18.320 -6.993 1.00 57.66 111 LYS A O 1
#

Secondary structure (DSSP, 8-state):
-PPP-EEEEEEES-HHHHHHHHHTT-S--SS-HHHHHHHHTTEEEEE-STTTHHHHHHHTT--HHHHHHHHHHHHHTTPEEEEEEESS-HHHHHHHT--TTTEEEEEEE--

Radius of gyration: 13.49 Å; chains: 1; bounding box: 31×34×35 Å

Sequence (111 aa):
MARKKELYVLAVKDLDKTLADIAAGKYKMPVENSKYAEIFATIVRRCDNLDELPKFIRKAKMKKSECIHWWEGIIEDGYELFIVQYNAPDENFVELAGSEEVVKFVVSVKK

pLDDT: mean 83.13, std 10.78, range [42.03, 94.06]